Protein AF-A0A1F8LV44-F1 (afdb_monomer)

Sequence (72 aa):
MDYKVSKVQAPGREEVELLGETFESGMPDSVELGYWRQKLESREDKLKYLKTGERYWYSDDWYGSEKRKNPA

Mean predicted aligned error: 13.45 Å

Nearest PDB structures (foldseek):
  4gad-assembly1_B  TM=4.570E-01  e=3.207E+00  Salmonella enterica subsp. enterica serovar Typhimurium str. LT2
  2e6c-assembly1_B  TM=4.126E-01  e=8.755E+00  Thermus thermophilus HB8

Solvent-accessible surface area (backbone atoms only — not comparable to full-atom values): 4946 Å² total; per-residue (Å²): 133,90,75,55,68,45,81,44,74,45,96,97,42,83,71,43,81,42,78,50,81,88,68,80,81,87,69,75,90,51,71,66,84,69,41,67,70,75,77,35,86,49,69,66,50,48,51,51,52,49,43,61,75,42,32,87,82,65,40,90,84,64,70,56,80,87,72,47,95,69,75,134

Foldseek 3Di:
DDWDWDWDQDVPRGIDIDTDDPDDDPDDPDPPVVDVVVVQDDPVSVVVVVCVVVVVVNPPPDDDVVPDPDDD

pLDDT: mean 78.58, std 10.9, range [56.12, 93.38]

Structure (mmCIF, N/CA/C/O backbone):
data_AF-A0A1F8LV44-F1
#
_entry.id   AF-A0A1F8LV44-F1
#
loop_
_atom_site.group_PDB
_atom_site.id
_atom_site.type_symbol
_atom_site.label_atom_id
_atom_site.label_alt_id
_atom_site.label_comp_id
_atom_site.label_asym_id
_atom_site.label_entity_id
_atom_site.label_seq_id
_atom_site.pdbx_PDB_ins_code
_atom_site.Cartn_x
_atom_site.Cartn_y
_atom_site.Cartn_z
_atom_site.occupancy
_atom_site.B_iso_or_equiv
_atom_site.auth_seq_id
_atom_site.auth_comp_id
_atom_site.auth_asym_id
_atom_site.auth_atom_id
_atom_site.pdbx_PDB_model_num
ATOM 1 N N . MET A 1 1 ? -25.742 10.687 11.030 1.00 62.88 1 MET A N 1
ATOM 2 C CA . MET A 1 1 ? -25.168 9.386 10.639 1.00 62.88 1 MET A CA 1
ATOM 3 C C . MET A 1 1 ? -26.085 8.334 11.208 1.00 62.88 1 MET A C 1
ATOM 5 O O . MET A 1 1 ? -26.232 8.295 12.423 1.00 62.88 1 MET A O 1
ATOM 9 N N . ASP A 1 2 ? -26.740 7.564 10.347 1.00 74.12 2 ASP A N 1
ATOM 10 C CA . ASP A 1 2 ? -27.575 6.449 10.787 1.00 74.12 2 ASP A CA 1
ATOM 11 C C . ASP A 1 2 ? -26.667 5.248 11.044 1.00 74.12 2 ASP A C 1
ATOM 13 O O . ASP A 1 2 ? -26.094 4.670 10.121 1.00 74.12 2 ASP A O 1
ATOM 17 N N . TYR A 1 3 ? -26.463 4.924 12.318 1.00 80.06 3 TYR A N 1
ATOM 18 C CA . TYR A 1 3 ? -25.623 3.803 12.719 1.00 80.06 3 TYR A CA 1
ATOM 19 C C . TYR A 1 3 ? -26.417 2.499 12.650 1.00 80.06 3 TYR A C 1
ATOM 21 O O . TYR A 1 3 ? -27.544 2.420 13.140 1.00 80.06 3 TYR A O 1
ATOM 29 N N . LYS A 1 4 ? -25.816 1.447 12.085 1.00 83.75 4 LYS A N 1
ATOM 30 C CA . LYS A 1 4 ? -26.370 0.095 12.206 1.00 83.75 4 LYS A CA 1
ATOM 31 C C . LYS A 1 4 ? -26.166 -0.377 13.641 1.00 83.75 4 LYS A C 1
ATOM 33 O O . LYS A 1 4 ? -25.031 -0.503 14.087 1.00 83.75 4 LYS A O 1
ATOM 38 N N . VAL A 1 5 ? -27.257 -0.642 14.349 1.00 88.19 5 VAL A N 1
ATOM 39 C CA . VAL A 1 5 ? -27.240 -1.184 15.712 1.00 88.19 5 VAL A CA 1
ATOM 40 C C . VAL A 1 5 ? -27.952 -2.532 15.695 1.00 88.19 5 VAL A C 1
ATOM 42 O O . VAL A 1 5 ? -29.032 -2.658 15.120 1.00 88.19 5 VAL A O 1
ATOM 45 N N . SER A 1 6 ? -27.331 -3.548 16.290 1.00 87.50 6 SER A N 1
ATOM 46 C CA . SER A 1 6 ? -27.900 -4.895 16.417 1.00 87.50 6 SER A CA 1
ATOM 47 C C . SER A 1 6 ? -28.039 -5.274 17.885 1.00 87.50 6 SER A C 1
ATOM 49 O O . SER A 1 6 ? -27.204 -4.899 18.703 1.00 87.50 6 SER A O 1
ATOM 51 N N . LYS A 1 7 ? -29.099 -6.000 18.237 1.00 89.75 7 LYS A N 1
ATOM 52 C CA . LYS A 1 7 ? -29.306 -6.494 19.600 1.00 89.75 7 LYS A CA 1
ATOM 53 C C . LYS A 1 7 ? -28.689 -7.876 19.739 1.00 89.75 7 LYS A C 1
ATOM 55 O O . LYS A 1 7 ? -29.002 -8.772 18.957 1.00 89.75 7 LYS A O 1
ATOM 60 N N . VAL A 1 8 ? -27.808 -8.035 20.719 1.00 89.38 8 VAL A N 1
ATOM 61 C CA . VAL A 1 8 ? -27.131 -9.303 21.008 1.00 89.38 8 VAL A CA 1
ATOM 62 C C . VAL A 1 8 ? -27.183 -9.598 22.502 1.00 89.38 8 VAL A C 1
ATOM 64 O O . VAL A 1 8 ? -27.224 -8.685 23.327 1.00 89.38 8 VAL A O 1
ATOM 67 N N . GLN A 1 9 ? -27.171 -10.880 22.862 1.00 88.75 9 GLN A N 1
ATOM 68 C CA . GLN A 1 9 ? -27.040 -11.283 24.260 1.00 88.75 9 GLN A CA 1
ATOM 69 C C . GLN A 1 9 ? -25.581 -11.204 24.703 1.00 88.75 9 GLN A C 1
ATOM 71 O O . GLN A 1 9 ? -24.682 -11.622 23.970 1.00 88.75 9 GLN A O 1
ATOM 76 N N . ALA A 1 10 ? -25.346 -10.694 25.912 1.00 82.75 10 ALA A N 1
ATOM 77 C CA . ALA A 1 10 ? -24.015 -10.594 26.491 1.00 82.75 10 ALA A CA 1
ATOM 78 C C . ALA A 1 10 ? -23.936 -11.364 27.821 1.00 82.75 10 ALA A C 1
ATOM 80 O O . ALA A 1 10 ? -24.877 -11.362 28.613 1.00 82.75 10 ALA A O 1
ATOM 81 N N . PRO A 1 11 ? -22.809 -12.014 28.141 1.00 82.62 11 PRO A N 1
ATOM 82 C CA . PRO A 1 11 ? -22.646 -12.648 29.445 1.00 82.62 11 PRO A CA 1
ATOM 83 C C . PRO A 1 11 ? -22.834 -11.629 30.583 1.00 82.62 11 PRO A C 1
ATOM 85 O O . PRO A 1 11 ? -22.140 -10.615 30.640 1.00 82.62 11 PRO A O 1
ATOM 88 N N . GLY A 1 12 ? -23.787 -11.883 31.484 1.00 84.88 12 GLY A N 1
ATOM 89 C CA . GLY A 1 12 ? -24.094 -10.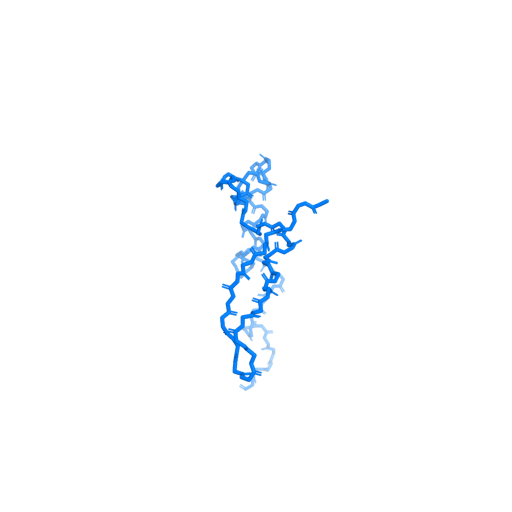998 32.617 1.00 84.88 12 GLY A CA 1
ATOM 90 C C . GLY A 1 12 ? -24.972 -9.780 32.294 1.00 84.88 12 GLY A C 1
ATOM 91 O O . GLY A 1 12 ? -25.198 -8.961 33.184 1.00 84.88 12 GLY A O 1
ATOM 92 N N . ARG A 1 13 ? -25.477 -9.646 31.058 1.00 74.81 13 ARG A N 1
ATOM 93 C CA . ARG A 1 13 ? -26.480 -8.643 30.652 1.00 74.81 13 ARG A CA 1
ATOM 94 C C . ARG A 1 13 ? -27.435 -9.266 29.629 1.00 74.81 13 ARG A C 1
ATOM 96 O O . ARG A 1 13 ? -26.979 -9.706 28.584 1.00 74.81 13 ARG A O 1
ATOM 103 N N . GLU A 1 14 ? -28.738 -9.292 29.908 1.00 82.00 14 GLU A N 1
ATOM 104 C CA . GLU A 1 14 ? -29.716 -10.006 29.063 1.00 82.00 14 GLU A CA 1
ATOM 105 C C . GLU A 1 14 ? -29.657 -9.601 27.582 1.00 82.00 14 GLU A C 1
ATOM 107 O O . GLU A 1 14 ? -29.472 -10.457 26.719 1.00 82.00 14 GLU A O 1
ATOM 112 N N . GLU A 1 15 ? -29.758 -8.306 27.279 1.00 85.81 15 GLU A N 1
ATOM 113 C CA . GLU A 1 15 ? -29.706 -7.797 25.909 1.00 85.81 15 GLU A CA 1
ATOM 114 C C . GLU A 1 15 ? -28.929 -6.478 25.868 1.00 85.81 15 GLU A C 1
ATOM 116 O O . GLU A 1 15 ? -29.142 -5.589 26.697 1.00 85.81 15 GLU A O 1
ATOM 121 N N . VAL A 1 16 ? -28.000 -6.359 24.919 1.00 89.69 16 VAL A N 1
ATOM 122 C CA . VAL A 1 16 ? -27.212 -5.143 24.697 1.00 89.69 16 VAL A CA 1
ATOM 123 C C . VAL A 1 16 ? -27.235 -4.738 23.229 1.00 89.69 16 VAL A C 1
ATOM 125 O O . VAL A 1 16 ? -27.285 -5.572 22.323 1.00 89.69 16 VAL A O 1
ATOM 128 N N . GLU A 1 17 ? -27.183 -3.431 23.003 1.00 91.12 17 GLU A N 1
ATOM 129 C CA . GLU A 1 17 ? -27.079 -2.832 21.678 1.00 91.12 17 GLU A CA 1
ATOM 130 C C . GLU A 1 17 ? -25.613 -2.797 21.239 1.00 91.12 17 GLU A C 1
ATOM 132 O O . GLU A 1 17 ? -24.767 -2.163 21.872 1.00 91.12 17 GLU A O 1
ATOM 137 N N . LEU A 1 18 ? -25.308 -3.502 20.153 1.00 89.56 18 LEU A N 1
ATOM 138 C CA . LEU A 1 18 ? -23.987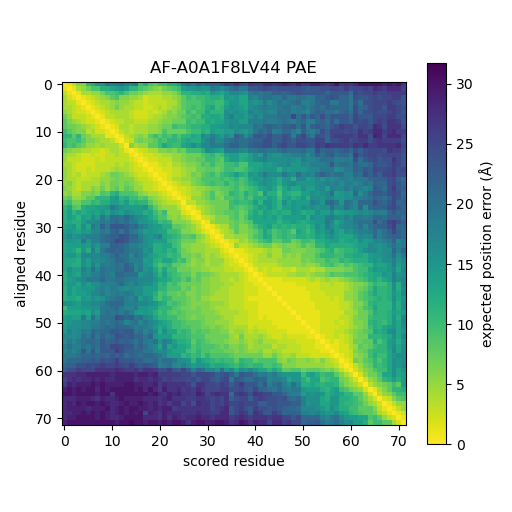 -3.578 19.556 1.00 89.56 18 LEU A CA 1
ATOM 139 C C . LEU A 1 18 ? -23.932 -2.680 18.325 1.00 89.56 18 LEU A C 1
ATOM 141 O O . LEU A 1 18 ? -24.682 -2.861 17.359 1.00 89.56 18 LEU A O 1
ATOM 145 N N . LEU A 1 19 ? -23.030 -1.704 18.389 1.00 91.44 19 LEU A N 1
ATOM 146 C CA . LEU A 1 19 ? -22.730 -0.803 17.288 1.00 91.44 19 LEU A CA 1
ATOM 147 C C . LEU A 1 19 ? -22.031 -1.587 16.173 1.00 91.44 19 LEU A C 1
ATOM 149 O O . LEU A 1 19 ? -21.007 -2.228 16.404 1.00 91.44 19 LEU A O 1
ATOM 153 N N . GLY A 1 20 ? -22.612 -1.549 14.980 1.00 85.81 20 GLY A N 1
ATOM 154 C CA . GLY A 1 20 ? -22.055 -2.156 13.781 1.00 85.81 20 GLY A CA 1
ATOM 155 C C . GLY A 1 20 ? -20.912 -1.339 13.181 1.00 85.81 20 GLY A C 1
ATOM 156 O O . GLY A 1 20 ? -20.387 -0.405 13.786 1.00 85.81 20 GLY A O 1
ATOM 157 N N . GLU A 1 21 ? -20.531 -1.702 11.960 1.00 88.44 21 GLU A N 1
ATOM 158 C CA . GLU A 1 21 ? -19.438 -1.062 11.227 1.00 88.44 21 GLU A CA 1
ATOM 159 C C . GLU A 1 21 ? -19.701 0.441 11.042 1.00 88.44 21 GLU A C 1
ATOM 161 O O . GLU A 1 21 ? -20.728 0.855 10.503 1.00 88.44 21 GLU A O 1
ATOM 166 N N . THR A 1 22 ? -18.761 1.260 11.515 1.00 89.12 22 THR A N 1
ATOM 167 C CA . THR A 1 22 ? -18.772 2.728 11.381 1.00 89.12 22 THR A CA 1
ATOM 168 C C . THR A 1 22 ? -17.829 3.226 10.288 1.00 89.12 22 THR A C 1
ATOM 170 O O . THR A 1 22 ? -17.671 4.432 10.106 1.00 89.12 22 THR A O 1
ATOM 173 N N . PHE A 1 23 ? -17.186 2.302 9.579 1.00 82.56 23 PHE A N 1
ATOM 174 C CA . PHE A 1 23 ? -16.260 2.561 8.487 1.00 82.56 23 PHE A CA 1
ATOM 175 C C . PHE A 1 23 ? -16.901 2.204 7.146 1.00 82.56 23 PHE A C 1
ATOM 177 O O . PHE A 1 23 ? -17.833 1.403 7.069 1.00 82.56 23 PHE A O 1
ATOM 184 N N . GLU A 1 24 ? -16.385 2.801 6.079 1.00 79.75 24 GLU A N 1
ATOM 185 C CA . GLU A 1 24 ? -16.753 2.426 4.718 1.00 79.75 24 GLU A CA 1
ATOM 186 C C . GLU A 1 24 ? -16.096 1.091 4.340 1.00 79.75 24 GLU A C 1
ATOM 188 O O . GLU A 1 24 ? -14.969 0.801 4.749 1.00 79.75 24 GLU A O 1
ATOM 193 N N . SER A 1 25 ? -16.799 0.272 3.553 1.00 80.06 25 SER A N 1
ATOM 194 C CA . SER A 1 25 ? -16.265 -1.000 3.054 1.00 80.06 25 SER A CA 1
ATOM 195 C C . SER A 1 25 ? -14.969 -0.767 2.270 1.00 80.06 25 SER A C 1
ATOM 197 O O . SER A 1 25 ? -14.923 0.045 1.349 1.00 80.06 25 SER A O 1
ATOM 199 N N . GLY A 1 26 ? -13.909 -1.495 2.628 1.00 77.00 26 GLY A N 1
ATOM 200 C CA . GLY A 1 26 ? -12.573 -1.307 2.053 1.00 77.00 26 GLY A CA 1
ATOM 201 C C . GLY A 1 26 ? -12.357 -1.959 0.684 1.00 77.00 2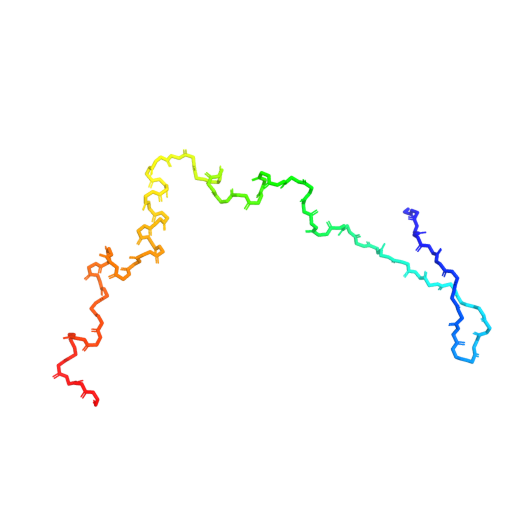6 GLY A C 1
ATOM 202 O O . GLY A 1 26 ? -11.269 -1.827 0.123 1.00 77.00 26 GLY A O 1
ATOM 203 N N . MET A 1 27 ? -13.343 -2.689 0.152 1.00 74.81 27 MET A N 1
ATOM 204 C CA . MET A 1 27 ? -13.219 -3.326 -1.158 1.00 74.81 27 MET A CA 1
ATOM 205 C C . MET A 1 27 ? -13.815 -2.407 -2.230 1.00 74.81 27 MET A C 1
ATOM 207 O O . MET A 1 27 ? -15.017 -2.155 -2.193 1.00 74.81 27 MET A O 1
ATOM 211 N N . PRO A 1 28 ? -13.011 -1.891 -3.176 1.00 71.56 28 PRO A N 1
ATOM 212 C CA . PRO A 1 28 ? -13.553 -1.104 -4.271 1.00 71.56 28 PRO A CA 1
ATOM 213 C C . PRO A 1 28 ? -14.444 -1.990 -5.148 1.00 71.56 28 PRO A C 1
ATOM 215 O O . PRO A 1 28 ? -14.012 -3.049 -5.599 1.00 71.56 28 PRO A O 1
ATOM 218 N N . ASP A 1 29 ? -15.660 -1.528 -5.438 1.00 74.88 29 ASP A N 1
ATOM 219 C CA . ASP A 1 29 ? -16.614 -2.252 -6.296 1.00 74.88 29 ASP A CA 1
ATOM 220 C C . ASP A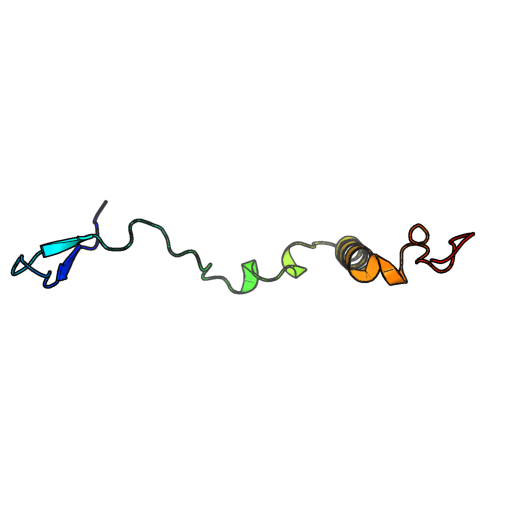 1 29 ? -16.119 -2.384 -7.748 1.00 74.88 29 ASP A C 1
ATOM 222 O O . ASP A 1 29 ? -16.548 -3.254 -8.507 1.00 74.88 29 ASP A O 1
ATOM 226 N N . SER A 1 30 ? -15.188 -1.515 -8.151 1.00 73.25 30 SER A N 1
ATOM 227 C CA . SER A 1 30 ? -14.600 -1.529 -9.485 1.00 73.25 30 SER A CA 1
ATOM 228 C C . SER A 1 30 ? -13.421 -2.493 -9.560 1.00 73.25 30 SER A C 1
ATOM 230 O O . SER A 1 30 ? -12.315 -2.208 -9.094 1.00 73.25 30 SER A O 1
ATOM 232 N N . VAL A 1 31 ? -13.650 -3.610 -10.251 1.00 70.94 31 VAL A N 1
ATOM 233 C CA . VAL A 1 31 ? -12.608 -4.564 -10.660 1.00 70.94 31 VAL A CA 1
ATOM 234 C C . VAL A 1 31 ? -11.515 -3.866 -11.483 1.00 70.94 31 VAL A C 1
ATOM 236 O O . VAL A 1 31 ? -10.334 -4.190 -11.364 1.00 70.94 31 VAL A O 1
ATOM 239 N N . GLU A 1 32 ? -11.898 -2.863 -12.274 1.00 69.56 32 GLU A N 1
ATOM 240 C CA . GLU A 1 32 ? -10.992 -2.115 -13.142 1.00 69.56 32 GLU A CA 1
ATOM 241 C C . GLU A 1 32 ? -9.959 -1.290 -12.360 1.00 69.56 32 GLU A C 1
ATOM 243 O O . GLU A 1 32 ? -8.763 -1.381 -12.644 1.00 69.56 32 GLU A O 1
ATOM 248 N N . LEU A 1 33 ? -10.377 -0.602 -11.289 1.00 66.12 33 LEU A N 1
ATOM 249 C CA . LEU A 1 33 ? -9.479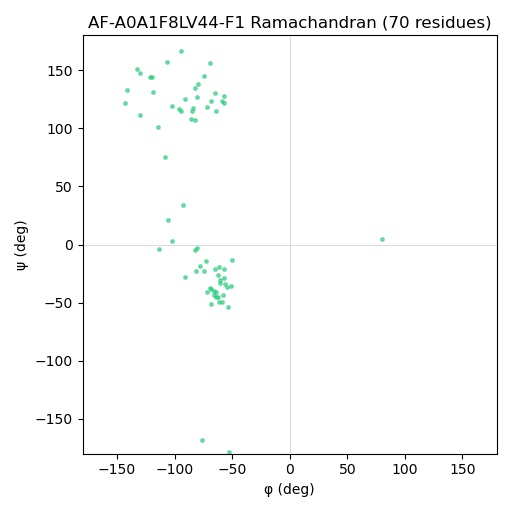 0.188 -10.428 1.00 66.12 33 LEU A CA 1
ATOM 250 C C . LEU A 1 33 ? -8.392 -0.659 -9.731 1.00 66.12 33 LEU A C 1
ATOM 252 O O . LEU A 1 33 ? -7.363 -0.123 -9.296 1.00 66.12 33 LEU A O 1
ATOM 256 N N . GLY A 1 34 ? -8.597 -1.978 -9.642 1.00 69.38 34 GLY A N 1
ATOM 257 C CA . GLY A 1 34 ? -7.627 -2.940 -9.119 1.00 69.38 34 GLY A CA 1
ATOM 258 C C . GLY A 1 34 ? -6.509 -3.309 -10.102 1.00 69.38 34 GLY A C 1
ATOM 259 O O . GLY A 1 34 ? -5.456 -3.794 -9.680 1.00 69.38 34 GLY A O 1
ATOM 260 N N . TYR A 1 35 ? -6.675 -3.064 -11.406 1.00 77.19 35 TYR A N 1
ATOM 261 C CA . TYR A 1 35 ? -5.684 -3.449 -12.409 1.00 77.19 35 TYR A CA 1
ATOM 262 C C . TYR A 1 35 ? -4.579 -2.399 -12.566 1.00 77.19 35 TYR A C 1
ATOM 264 O O . TYR A 1 35 ? -4.778 -1.307 -13.092 1.00 77.19 35 TYR A O 1
ATOM 272 N N . TRP A 1 36 ? -3.345 -2.771 -12.215 1.00 73.81 36 TRP A N 1
ATOM 273 C CA . TRP A 1 36 ? -2.163 -1.910 -12.378 1.00 73.81 36 TRP A CA 1
ATOM 274 C C . TRP A 1 36 ? -1.933 -1.446 -13.824 1.00 73.81 36 TRP A C 1
ATOM 276 O O . TRP A 1 36 ? -1.404 -0.362 -14.043 1.00 73.81 36 TRP A O 1
ATOM 286 N N . ARG A 1 37 ? -2.362 -2.238 -14.817 1.00 75.56 37 ARG A N 1
ATOM 287 C CA . ARG A 1 37 ? -2.195 -1.918 -16.245 1.00 75.56 37 ARG A CA 1
ATOM 288 C C . ARG A 1 37 ? -2.890 -0.625 -16.654 1.00 75.56 37 ARG A C 1
ATOM 290 O O . ARG A 1 37 ? -2.405 0.027 -17.569 1.00 75.56 37 ARG A O 1
ATOM 297 N N . GLN A 1 38 ? -3.998 -0.277 -16.000 1.00 78.88 38 GLN A N 1
ATOM 298 C CA . GLN A 1 38 ? -4.735 0.958 -16.274 1.00 78.88 38 GLN A CA 1
ATOM 299 C C . GLN A 1 38 ? -4.011 2.195 -15.727 1.00 78.88 38 GLN A C 1
ATOM 301 O O . GLN A 1 38 ? -4.192 3.290 -16.239 1.00 78.88 38 GLN A O 1
ATOM 306 N N . LYS A 1 39 ? -3.144 2.010 -14.724 1.00 80.75 39 LYS A N 1
ATOM 307 C CA . LYS A 1 39 ? -2.328 3.074 -14.119 1.00 80.75 39 LYS A CA 1
ATOM 308 C C . LYS A 1 39 ? -1.057 3.376 -14.919 1.00 80.75 39 LYS A C 1
ATOM 310 O O . LYS A 1 39 ? -0.302 4.263 -14.542 1.00 80.75 39 LYS A O 1
ATOM 315 N N . LEU A 1 40 ? -0.794 2.610 -15.980 1.00 89.31 40 LEU A N 1
ATOM 316 C CA . LEU A 1 40 ?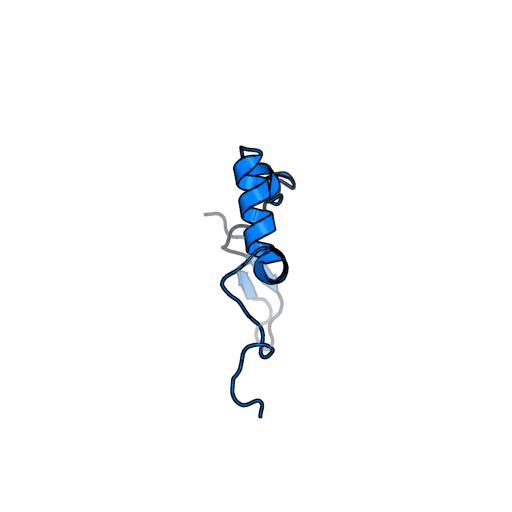 0.335 2.805 -16.883 1.00 89.31 40 LEU A C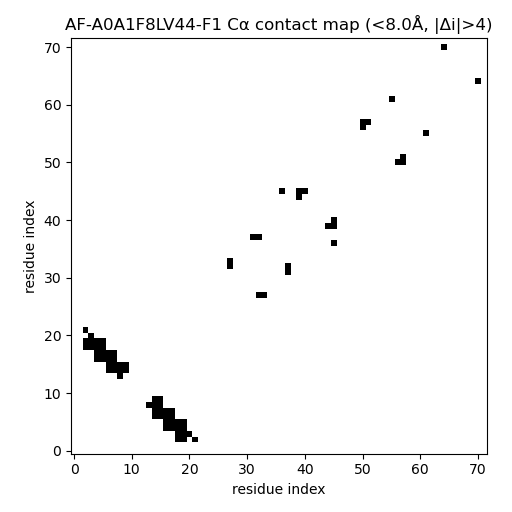A 1
ATOM 317 C C . LEU A 1 40 ? -0.213 3.181 -18.257 1.00 89.31 40 LEU A C 1
ATOM 319 O O . LEU A 1 40 ? -0.683 2.324 -19.011 1.00 89.31 40 LEU A O 1
ATOM 323 N N . GLU A 1 41 ? -0.169 4.473 -18.557 1.00 85.88 41 GLU A N 1
ATOM 324 C CA . GLU A 1 41 ? -0.778 5.044 -19.757 1.00 85.88 41 GLU A CA 1
ATOM 325 C C . GLU A 1 41 ? -0.038 4.586 -21.017 1.00 85.88 41 GLU A C 1
ATOM 327 O O . GLU A 1 41 ? -0.637 4.036 -21.947 1.00 85.88 41 GLU A O 1
ATOM 332 N N . SER A 1 42 ? 1.288 4.736 -21.023 1.00 91.75 42 SER A N 1
ATOM 333 C CA . SER A 1 42 ? 2.110 4.498 -22.205 1.00 91.75 42 SER A CA 1
ATOM 334 C C . SER A 1 42 ? 2.701 3.086 -22.265 1.00 91.75 42 SER A C 1
ATOM 336 O O . SER A 1 42 ? 2.712 2.307 -21.301 1.00 91.75 42 SER A O 1
ATOM 338 N N . ARG A 1 43 ? 3.216 2.724 -23.444 1.00 91.38 43 ARG A N 1
ATOM 339 C CA . ARG A 1 43 ? 3.996 1.494 -23.608 1.00 91.38 43 ARG A CA 1
ATOM 340 C C . ARG A 1 43 ? 5.328 1.603 -22.872 1.00 91.38 43 ARG A C 1
ATOM 342 O O . ARG A 1 43 ? 5.764 0.612 -22.285 1.00 91.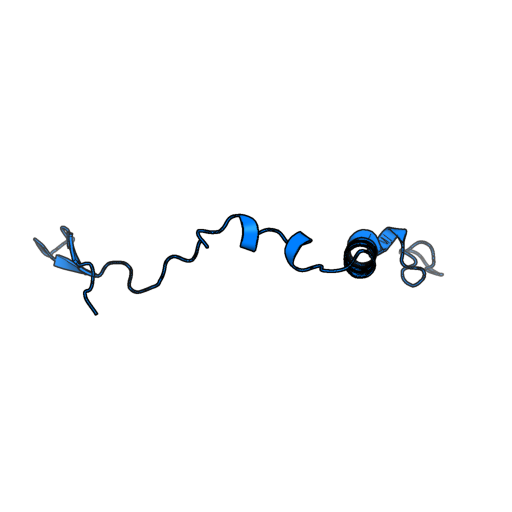38 43 ARG A O 1
ATOM 349 N N . GLU A 1 44 ? 5.955 2.774 -22.893 1.00 93.38 44 GLU A N 1
ATOM 350 C CA . GLU A 1 44 ? 7.198 3.045 -22.180 1.00 93.38 44 GLU A CA 1
ATOM 351 C C . GLU A 1 44 ? 7.041 2.802 -20.676 1.00 93.38 44 GLU A C 1
ATOM 353 O O . GLU A 1 44 ? 7.882 2.123 -20.088 1.00 93.38 44 GLU A O 1
ATOM 358 N N . ASP A 1 45 ? 5.938 3.249 -20.069 1.00 91.38 45 ASP A N 1
ATOM 359 C CA . ASP A 1 45 ? 5.671 3.059 -18.637 1.00 91.38 45 ASP A CA 1
ATOM 360 C C . ASP A 1 45 ? 5.523 1.583 -18.273 1.00 91.38 45 ASP A C 1
ATOM 362 O O . ASP A 1 45 ? 6.076 1.116 -17.275 1.00 91.38 45 ASP A O 1
ATOM 366 N N . LYS A 1 46 ? 4.839 0.814 -19.127 1.00 89.94 46 LYS A N 1
ATOM 367 C CA . LYS A 1 46 ? 4.704 -0.644 -18.974 1.00 89.94 46 LYS A CA 1
ATOM 368 C C . LYS A 1 46 ? 6.062 -1.329 -19.046 1.00 89.94 46 LYS A C 1
ATOM 370 O O . LYS A 1 46 ? 6.369 -2.168 -18.202 1.00 89.94 46 LYS A O 1
ATOM 375 N N . LEU A 1 47 ? 6.893 -0.953 -20.016 1.00 91.06 47 LEU A N 1
ATOM 376 C CA . LEU A 1 47 ? 8.244 -1.498 -20.154 1.00 91.06 47 LEU A CA 1
ATOM 377 C C . LEU A 1 47 ? 9.137 -1.105 -18.973 1.00 91.06 47 LEU A C 1
ATOM 379 O O . LEU A 1 47 ? 9.895 -1.939 -18.486 1.00 91.06 47 LEU A O 1
ATOM 383 N N . LYS A 1 48 ? 9.037 0.132 -18.482 1.00 89.94 48 LYS A N 1
ATOM 384 C CA . LYS A 1 48 ? 9.784 0.611 -17.315 1.00 89.94 48 LYS A CA 1
ATOM 385 C C . LYS A 1 48 ? 9.389 -0.141 -16.048 1.00 89.94 48 LYS A C 1
ATOM 387 O O . LYS A 1 48 ? 10.271 -0.562 -15.300 1.00 89.94 48 LYS A O 1
ATOM 392 N N . TYR A 1 49 ? 8.091 -0.339 -15.823 1.00 88.44 49 TYR A N 1
ATOM 393 C CA . TYR A 1 49 ? 7.574 -1.109 -14.695 1.00 88.44 49 TYR A CA 1
ATOM 394 C C . TYR A 1 49 ? 8.097 -2.551 -14.718 1.00 88.44 49 TYR A C 1
ATOM 396 O O . TYR A 1 49 ? 8.663 -3.009 -13.727 1.00 88.44 49 TYR A O 1
ATOM 404 N N . LEU A 1 50 ? 8.000 -3.228 -15.870 1.00 89.06 50 LEU A N 1
ATOM 405 C CA . LEU A 1 50 ? 8.490 -4.599 -16.037 1.00 89.06 50 LEU A CA 1
ATOM 406 C C . LEU A 1 50 ? 10.001 -4.700 -15.818 1.00 89.06 50 LEU A C 1
ATOM 408 O O . LEU A 1 50 ? 10.433 -5.493 -14.994 1.00 89.06 50 LEU A O 1
ATOM 412 N N . LYS A 1 51 ? 10.801 -3.840 -16.457 1.00 89.06 51 LYS A N 1
ATOM 413 C CA . LYS A 1 51 ? 12.265 -3.829 -16.282 1.00 89.06 51 LYS A CA 1
ATOM 414 C C . LYS A 1 51 ? 12.689 -3.562 -14.837 1.00 89.06 51 LYS A C 1
ATOM 416 O O . LYS A 1 51 ? 13.698 -4.092 -14.385 1.00 89.06 51 LYS A O 1
ATOM 421 N N . THR A 1 52 ? 11.918 -2.748 -14.114 1.00 86.19 52 THR A N 1
ATOM 422 C CA . THR A 1 52 ? 12.159 -2.456 -12.694 1.00 86.19 52 THR A CA 1
ATOM 423 C C . THR A 1 52 ? 11.817 -3.657 -11.809 1.00 86.19 52 THR A C 1
ATOM 425 O O . THR A 1 52 ? 12.565 -3.954 -10.883 1.00 86.19 52 THR A O 1
ATOM 428 N N . GLY A 1 53 ? 10.714 -4.362 -12.084 1.00 85.31 53 GLY A N 1
ATOM 429 C CA . GLY A 1 53 ? 10.346 -5.594 -11.373 1.00 85.31 53 GLY A CA 1
ATOM 430 C C . GLY A 1 53 ? 11.289 -6.760 -11.684 1.00 85.31 53 GLY A C 1
ATOM 431 O O . GLY A 1 53 ? 11.679 -7.512 -10.797 1.00 85.31 53 GLY A O 1
ATOM 432 N N . GLU A 1 54 ? 11.736 -6.853 -12.933 1.00 87.00 54 GLU A N 1
ATOM 433 C CA . GLU A 1 54 ? 12.675 -7.854 -13.443 1.00 87.00 54 GLU A CA 1
ATOM 434 C C . GLU A 1 54 ? 14.122 -7.346 -13.373 1.00 87.00 54 GLU A C 1
ATOM 436 O O . GLU A 1 54 ? 14.952 -7.671 -14.222 1.00 87.00 54 GLU A O 1
ATOM 441 N N . ARG A 1 55 ? 14.444 -6.548 -12.344 1.00 80.50 55 ARG A N 1
ATOM 442 C CA . ARG A 1 55 ? 15.753 -5.895 -12.192 1.00 80.50 55 ARG A CA 1
ATOM 443 C C . ARG A 1 55 ? 16.918 -6.875 -12.325 1.00 80.50 55 ARG A C 1
ATOM 445 O O . ARG A 1 55 ? 17.936 -6.517 -12.893 1.00 80.50 55 ARG A O 1
ATOM 452 N N . TYR A 1 56 ? 16.760 -8.108 -11.852 1.00 76.44 56 TYR A N 1
ATOM 453 C CA . TYR A 1 56 ? 17.768 -9.162 -11.994 1.00 76.44 56 TYR A CA 1
ATOM 454 C C . TYR A 1 56 ? 18.208 -9.398 -13.451 1.00 76.44 56 TYR A C 1
ATOM 456 O O . TYR A 1 56 ? 19.382 -9.637 -13.702 1.00 76.44 56 TYR A O 1
ATOM 464 N N . TRP A 1 57 ? 17.284 -9.296 -14.407 1.00 77.38 57 TRP A N 1
ATOM 465 C CA . TRP A 1 57 ? 17.546 -9.548 -15.826 1.00 77.38 57 TRP A CA 1
ATOM 466 C C . TRP A 1 57 ? 17.966 -8.299 -16.604 1.00 77.38 57 TRP A C 1
ATOM 468 O O . TRP A 1 57 ? 18.659 -8.419 -17.610 1.00 77.38 57 TRP A O 1
ATOM 478 N N . TYR A 1 58 ? 17.536 -7.111 -16.167 1.00 79.19 58 TYR A N 1
ATOM 479 C CA . TYR A 1 58 ? 17.718 -5.861 -16.920 1.00 79.19 58 TYR A CA 1
ATOM 480 C C . TYR A 1 58 ? 18.647 -4.839 -16.259 1.00 79.19 58 TYR A C 1
ATOM 482 O O . TYR A 1 58 ? 18.867 -3.773 -16.829 1.00 79.19 58 TYR A O 1
ATOM 490 N N . SER A 1 59 ? 19.146 -5.102 -15.052 1.00 76.19 59 SER A N 1
ATOM 491 C CA . SER A 1 59 ? 20.019 -4.177 -14.329 1.00 76.19 59 SER A CA 1
ATOM 492 C C . SER A 1 59 ? 21.478 -4.533 -14.543 1.00 76.19 59 SER A C 1
ATOM 494 O O . SER A 1 59 ? 21.952 -5.536 -14.021 1.00 76.19 59 SER A O 1
ATOM 496 N N . ASP A 1 60 ? 22.215 -3.627 -15.175 1.00 71.31 60 ASP A N 1
ATOM 497 C CA . ASP A 1 60 ? 23.676 -3.720 -15.280 1.00 71.31 60 ASP A CA 1
ATOM 498 C C . ASP A 1 60 ? 24.390 -3.406 -13.946 1.00 71.31 60 ASP A C 1
ATOM 500 O O . ASP A 1 60 ? 25.572 -3.707 -13.771 1.00 71.31 60 ASP A O 1
ATOM 504 N N . ASP A 1 61 ? 23.661 -2.822 -12.984 1.00 68.06 61 ASP A N 1
ATOM 505 C CA . ASP A 1 61 ? 24.196 -2.397 -11.682 1.00 68.06 61 ASP A CA 1
ATOM 506 C C . ASP A 1 61 ? 24.309 -3.522 -10.642 1.00 68.06 61 ASP A C 1
ATOM 508 O O . ASP A 1 61 ? 25.075 -3.399 -9.684 1.00 68.06 61 ASP A O 1
ATOM 512 N N . TRP A 1 62 ? 23.536 -4.609 -10.775 1.00 58.31 62 TRP A N 1
ATOM 513 C CA . TRP A 1 62 ? 23.436 -5.636 -9.732 1.00 58.31 62 TRP A CA 1
ATOM 514 C C . TRP A 1 62 ? 24.144 -6.911 -10.155 1.00 58.31 62 TRP A C 1
ATOM 516 O O . TRP A 1 62 ? 23.538 -7.930 -10.474 1.00 58.31 62 TRP A O 1
ATOM 526 N N . TYR A 1 63 ? 25.467 -6.873 -10.106 1.00 57.00 63 TYR A N 1
ATOM 527 C CA . TYR A 1 63 ? 26.226 -8.109 -10.081 1.00 57.00 63 TYR A CA 1
ATOM 528 C C . TYR A 1 63 ? 25.870 -8.835 -8.784 1.00 57.00 63 TYR A C 1
ATOM 530 O O . TYR A 1 63 ? 26.128 -8.330 -7.687 1.00 57.00 63 TYR A O 1
ATOM 538 N N . GLY A 1 64 ? 25.238 -10.005 -8.899 1.00 60.00 64 GLY A N 1
ATOM 539 C CA . GLY A 1 64 ? 25.086 -10.931 -7.783 1.00 60.00 64 GLY A CA 1
ATOM 540 C C . GLY A 1 64 ? 26.444 -11.235 -7.138 1.00 60.00 64 GLY A C 1
ATOM 541 O O . GLY A 1 64 ? 27.493 -10.729 -7.546 1.00 60.00 64 GLY A O 1
ATOM 542 N N . SER A 1 65 ? 26.470 -12.099 -6.124 1.00 56.44 65 SER A N 1
ATOM 543 C CA . SER A 1 65 ? 27.719 -12.499 -5.450 1.00 56.44 65 SER A CA 1
ATOM 544 C C . SER A 1 65 ? 28.852 -12.959 -6.388 1.00 56.44 65 SER A C 1
ATOM 546 O O . SER A 1 65 ? 30.000 -13.011 -5.960 1.00 56.44 65 SER A O 1
ATOM 548 N N . GLU A 1 66 ? 28.545 -13.223 -7.657 1.00 56.62 66 GLU A N 1
ATOM 549 C CA . GLU A 1 66 ? 29.438 -13.537 -8.773 1.00 56.62 66 GLU A CA 1
ATOM 550 C C . GLU A 1 66 ? 30.525 -12.492 -9.090 1.00 56.62 66 GLU A C 1
ATOM 552 O O . GLU A 1 66 ? 31.538 -12.864 -9.672 1.00 56.62 66 GLU A O 1
ATOM 557 N N . LYS A 1 67 ? 30.399 -11.215 -8.686 1.00 56.12 67 LYS A N 1
ATOM 558 C CA . LYS A 1 67 ? 31.514 -10.234 -8.790 1.00 56.12 67 LYS A CA 1
ATOM 559 C C . LYS A 1 67 ? 32.192 -9.890 -7.460 1.00 56.12 67 LYS A C 1
ATOM 561 O O . LYS A 1 67 ? 32.852 -8.855 -7.344 1.00 56.12 67 LYS A O 1
ATOM 566 N N . ARG A 1 68 ? 32.071 -10.734 -6.433 1.00 62.44 68 ARG A N 1
ATOM 567 C CA . ARG A 1 68 ? 32.824 -10.536 -5.184 1.00 62.44 68 ARG A CA 1
ATOM 568 C C . ARG A 1 68 ? 34.253 -11.049 -5.362 1.00 62.44 68 ARG A C 1
ATOM 570 O O . ARG A 1 68 ? 34.451 -12.200 -5.724 1.00 62.44 68 ARG A O 1
ATOM 577 N N . LYS A 1 69 ? 35.252 -10.208 -5.064 1.00 60.19 69 LYS A N 1
ATOM 578 C CA . LYS A 1 69 ? 36.673 -10.616 -5.079 1.00 60.19 69 LYS A CA 1
ATOM 579 C C . LYS A 1 69 ? 36.992 -11.714 -4.054 1.00 60.19 69 LYS A C 1
ATOM 581 O O . LYS A 1 69 ? 37.911 -12.479 -4.297 1.00 60.19 69 LYS A O 1
ATOM 586 N N . ASN A 1 70 ? 36.226 -11.800 -2.963 1.00 60.41 70 ASN A N 1
ATOM 587 C CA . ASN A 1 70 ? 36.250 -12.909 -2.009 1.00 60.41 70 ASN A CA 1
ATOM 588 C C . ASN A 1 70 ? 34.809 -13.388 -1.758 1.00 60.41 70 ASN A C 1
ATOM 590 O O . ASN A 1 70 ? 34.022 -12.630 -1.178 1.00 60.41 70 ASN A O 1
ATOM 594 N N . PRO A 1 71 ? 34.433 -14.597 -2.204 1.00 56.19 71 PRO A N 1
ATOM 595 C CA . PRO A 1 71 ? 33.222 -15.259 -1.732 1.00 56.19 71 PRO A CA 1
ATOM 596 C C . PRO A 1 71 ? 33.389 -15.696 -0.263 1.00 56.19 71 PRO A C 1
ATO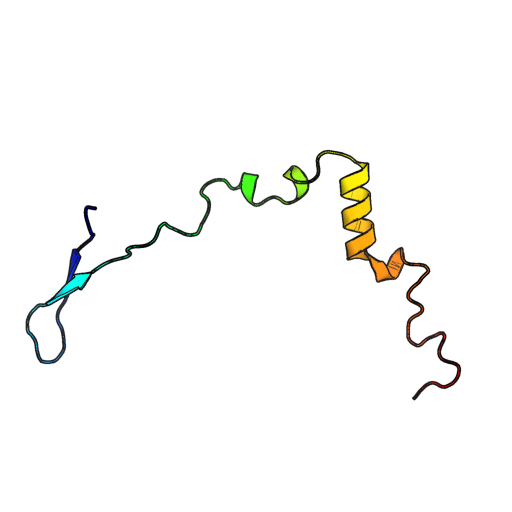M 598 O O . PRO A 1 71 ? 34.514 -15.809 0.224 1.00 56.19 71 PRO A O 1
ATOM 601 N N . ALA A 1 72 ? 32.265 -15.858 0.440 1.00 67.56 72 ALA A N 1
ATOM 602 C CA . ALA A 1 72 ? 32.225 -16.362 1.816 1.00 67.56 72 ALA A CA 1
ATOM 603 C C . ALA A 1 72 ? 32.397 -17.885 1.855 1.00 67.56 72 ALA A C 1
ATOM 605 O O . ALA A 1 72 ? 31.970 -18.531 0.869 1.00 67.56 72 ALA A O 1
#

Radius of gyration: 26.58 Å; Cα contacts (8 Å, |Δi|>4): 40; chains: 1; bounding box: 66×26×56 Å

Secondary structure (DSSP, 8-state):
----EEEEEETTEEEEEEE---S--SS-S-TGGG-GGGG--SHHHHHHHHHHHTHHHH-TT---GGG-SS--